Protein AF-A0A7S3D1P6-F1 (afdb_monomer)

Organism: NCBI:txid652834

Mean predicted aligned error: 8.52 Å

Secondary structure (DSSP, 8-state):
----HHHHHHHHHHHHH-TT--STT------GGGTTSHHHHHHHHHTTS---------SS-B--GGG-SSPBPPPHHHHHHHHHHHHHHHHHHTTHHHHS--

Radius of gyration: 15.68 Å; Cα contacts (8 Å, |Δi|>4): 72; chains: 1; bounding box: 40×29×43 Å

Sequence (102 aa):
FDANAKELQFLRQFDANAKEFSLQNSRFCADPTKAGTGRRALGDYLDPTPQCFTLEVSFFGVSDGLAQRVARPFTEDTYRSLGESLGRTFADNYKVKSKMQK

Structure (mmCIF, N/CA/C/O backbone):
data_AF-A0A7S3D1P6-F1
#
_entry.id   AF-A0A7S3D1P6-F1
#
loop_
_atom_site.group_PDB
_atom_site.id
_atom_site.type_symbol
_atom_site.label_atom_id
_atom_site.label_alt_id
_atom_site.label_comp_id
_atom_site.label_asym_id
_atom_site.label_entity_id
_atom_site.label_seq_id
_atom_site.pdbx_PDB_ins_code
_atom_site.Cartn_x
_atom_site.Cartn_y
_atom_site.Cartn_z
_atom_site.occupancy
_atom_site.B_iso_or_equiv
_atom_site.auth_seq_id
_atom_site.auth_comp_id
_atom_site.auth_asym_id
_atom_site.auth_atom_id
_atom_site.pdbx_PDB_model_num
ATOM 1 N N . PHE A 1 1 ? -10.187 16.047 0.548 1.00 42.62 1 PHE A N 1
ATOM 2 C CA . PHE A 1 1 ? -10.787 14.717 0.748 1.00 42.62 1 PHE A CA 1
ATOM 3 C C . PHE A 1 1 ? -9.944 14.037 1.798 1.00 42.62 1 PHE A C 1
ATOM 5 O O . PHE A 1 1 ? -8.825 13.644 1.491 1.00 42.62 1 PHE A O 1
ATOM 12 N N . ASP A 1 2 ? -10.425 14.009 3.036 1.00 47.69 2 ASP A N 1
ATOM 13 C CA . ASP A 1 2 ? -9.710 13.337 4.111 1.00 47.69 2 ASP A CA 1
ATOM 14 C C . ASP A 1 2 ? -10.024 11.855 3.993 1.00 47.69 2 ASP A C 1
ATOM 16 O O . ASP A 1 2 ? -11.129 11.417 4.311 1.00 47.69 2 ASP A O 1
ATOM 20 N N . ALA A 1 3 ? -9.064 11.074 3.497 1.00 58.53 3 ALA A N 1
ATOM 21 C CA . ALA A 1 3 ? -9.038 9.674 3.887 1.00 58.53 3 ALA A CA 1
ATOM 22 C C . ALA A 1 3 ? -9.178 9.629 5.414 1.00 58.53 3 ALA A C 1
ATOM 24 O O . ALA A 1 3 ? -8.574 10.446 6.122 1.00 58.53 3 ALA A O 1
ATOM 25 N N . ASN A 1 4 ? -10.025 8.730 5.915 1.00 74.88 4 ASN A N 1
ATOM 26 C CA . ASN A 1 4 ? -10.270 8.618 7.348 1.00 74.88 4 ASN A CA 1
ATOM 27 C C . ASN A 1 4 ? -8.909 8.504 8.056 1.00 74.88 4 ASN A C 1
ATOM 29 O O . ASN A 1 4 ? -8.006 7.833 7.554 1.00 74.88 4 ASN A O 1
ATOM 33 N N . ALA A 1 5 ? -8.735 9.148 9.213 1.00 80.88 5 ALA A N 1
ATOM 34 C CA . ALA A 1 5 ? -7.481 9.114 9.968 1.00 80.88 5 ALA A CA 1
ATOM 35 C C . ALA A 1 5 ? -6.892 7.692 10.110 1.00 80.88 5 ALA A C 1
ATOM 37 O O . ALA A 1 5 ? -5.675 7.522 10.042 1.00 80.88 5 ALA A O 1
ATOM 38 N N . LYS A 1 6 ? -7.748 6.666 10.226 1.00 81.62 6 LYS A N 1
ATOM 39 C CA . LYS A 1 6 ? -7.346 5.251 10.254 1.00 81.62 6 LYS A CA 1
ATOM 40 C C . LYS A 1 6 ? -6.816 4.737 8.911 1.00 81.62 6 LYS A C 1
ATOM 42 O O . LYS A 1 6 ? -5.906 3.917 8.895 1.00 81.62 6 LYS A O 1
ATOM 47 N N . GLU A 1 7 ? -7.391 5.160 7.788 1.00 85.19 7 GLU A N 1
ATOM 48 C CA . GLU A 1 7 ? -6.928 4.769 6.448 1.00 85.19 7 GLU A CA 1
ATOM 49 C C . GLU A 1 7 ? -5.574 5.411 6.150 1.00 85.19 7 GLU A C 1
ATOM 51 O O . GLU A 1 7 ? -4.644 4.737 5.714 1.00 85.19 7 GLU A O 1
ATOM 56 N N . LEU A 1 8 ? -5.432 6.702 6.471 1.00 88.50 8 LEU A N 1
ATOM 57 C CA . LEU A 1 8 ? -4.158 7.411 6.355 1.00 88.50 8 LEU A CA 1
ATOM 58 C C . LEU A 1 8 ? -3.079 6.800 7.246 1.00 88.50 8 LEU A C 1
ATOM 60 O O . LEU A 1 8 ? -1.924 6.730 6.836 1.00 88.50 8 LEU A O 1
ATOM 64 N N . GLN A 1 9 ? -3.433 6.357 8.453 1.00 90.00 9 GLN A N 1
ATOM 65 C CA . GLN A 1 9 ? -2.495 5.677 9.338 1.00 90.00 9 GLN A CA 1
ATOM 66 C C . GLN A 1 9 ? -1.965 4.384 8.711 1.00 90.00 9 GLN A C 1
ATOM 68 O O . GLN A 1 9 ? -0.749 4.207 8.659 1.00 90.00 9 GLN A O 1
ATOM 73 N N . PHE A 1 10 ? -2.852 3.527 8.197 1.00 91.44 10 PHE A N 1
ATOM 74 C CA . PHE A 1 10 ? -2.454 2.287 7.530 1.00 91.44 10 PHE A CA 1
ATOM 75 C C . PHE A 1 10 ? -1.529 2.564 6.339 1.00 91.44 10 PHE A C 1
ATOM 77 O O . PHE A 1 10 ? -0.457 1.973 6.227 1.00 91.44 10 PHE A O 1
ATOM 84 N N . LEU A 1 11 ? -1.902 3.514 5.479 1.00 92.56 11 LEU A N 1
ATOM 85 C CA . LEU A 1 11 ? -1.115 3.852 4.296 1.00 92.56 11 LEU A CA 1
ATOM 86 C C . LEU A 1 11 ? 0.255 4.452 4.64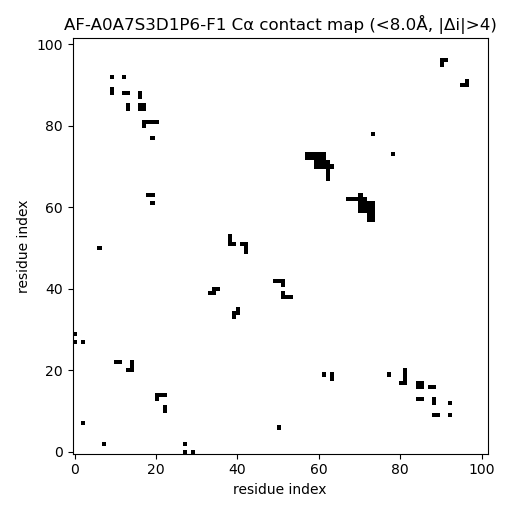4 1.00 92.56 11 LEU A C 1
ATOM 88 O O . LEU A 1 11 ? 1.232 4.141 3.974 1.00 92.56 11 LEU A O 1
ATOM 92 N N . ARG A 1 12 ? 0.358 5.257 5.711 1.00 93.06 12 ARG A N 1
ATOM 93 C CA . ARG A 1 12 ? 1.650 5.766 6.214 1.00 93.06 12 ARG A CA 1
ATOM 94 C C . ARG A 1 12 ? 2.546 4.650 6.741 1.00 93.06 12 ARG A C 1
ATOM 96 O O . ARG A 1 12 ? 3.751 4.684 6.531 1.00 93.06 12 ARG A O 1
ATOM 103 N N . GLN A 1 13 ? 1.973 3.667 7.432 1.00 93.50 13 GLN A N 1
ATOM 104 C CA . GLN A 1 13 ? 2.730 2.497 7.875 1.00 93.50 13 GLN A CA 1
ATOM 105 C C . GLN A 1 13 ? 3.180 1.648 6.685 1.00 93.50 13 GLN A C 1
ATOM 107 O O . GLN A 1 13 ? 4.298 1.144 6.685 1.00 93.50 13 GLN A O 1
ATOM 112 N N . PHE A 1 14 ? 2.340 1.521 5.654 1.00 94.94 14 PHE A N 1
ATOM 113 C CA . PHE A 1 14 ? 2.713 0.809 4.439 1.00 94.94 14 PHE A CA 1
ATOM 114 C C . PHE A 1 14 ? 3.857 1.494 3.693 1.00 94.94 14 PHE A C 1
ATOM 116 O O . PHE A 1 14 ? 4.819 0.822 3.344 1.00 94.94 14 PHE A O 1
ATOM 123 N N . ASP A 1 15 ? 3.806 2.818 3.559 1.00 93.81 15 ASP A N 1
ATOM 124 C CA . ASP A 1 15 ? 4.878 3.651 2.995 1.00 93.81 15 ASP A CA 1
ATOM 125 C C . ASP A 1 15 ? 6.206 3.508 3.748 1.00 93.81 15 ASP A C 1
ATOM 127 O O . ASP A 1 15 ? 7.266 3.426 3.139 1.00 93.81 15 ASP A O 1
ATOM 131 N N . ALA A 1 16 ? 6.162 3.381 5.076 1.00 92.81 16 ALA A N 1
ATOM 132 C CA . ALA A 1 16 ? 7.361 3.128 5.873 1.00 92.81 16 ALA A CA 1
ATOM 133 C C . ALA A 1 16 ? 7.921 1.700 5.702 1.00 92.81 16 ALA A C 1
ATOM 135 O O . ALA A 1 16 ? 9.122 1.482 5.872 1.00 92.81 16 ALA A O 1
ATOM 136 N N . ASN A 1 17 ? 7.062 0.724 5.397 1.00 93.50 17 ASN A N 1
ATOM 137 C CA . ASN A 1 17 ? 7.423 -0.693 5.331 1.00 93.50 17 ASN A CA 1
ATOM 138 C C . ASN A 1 17 ? 7.797 -1.171 3.918 1.00 93.50 17 ASN A C 1
ATOM 140 O O . ASN A 1 17 ? 8.538 -2.148 3.790 1.00 93.50 17 ASN A O 1
ATOM 144 N N . ALA A 1 18 ? 7.270 -0.545 2.866 1.00 93.44 18 ALA A N 1
ATOM 145 C CA . ALA A 1 18 ? 7.434 -0.965 1.477 1.00 93.44 18 ALA A CA 1
ATOM 146 C C . ALA A 1 18 ? 8.192 0.099 0.681 1.00 93.44 18 ALA A C 1
ATOM 148 O O . ALA A 1 18 ? 7.690 1.198 0.473 1.00 93.44 18 ALA A O 1
ATOM 149 N N . LYS A 1 19 ? 9.381 -0.251 0.186 1.00 88.94 19 LYS A N 1
ATOM 150 C CA . LYS A 1 19 ? 10.224 0.667 -0.600 1.00 88.94 19 LYS A CA 1
ATOM 151 C C . LYS A 1 19 ? 9.607 0.994 -1.959 1.00 88.94 19 LYS A C 1
ATOM 153 O O . LYS A 1 19 ? 9.873 2.037 -2.539 1.00 88.94 19 LYS A O 1
ATOM 15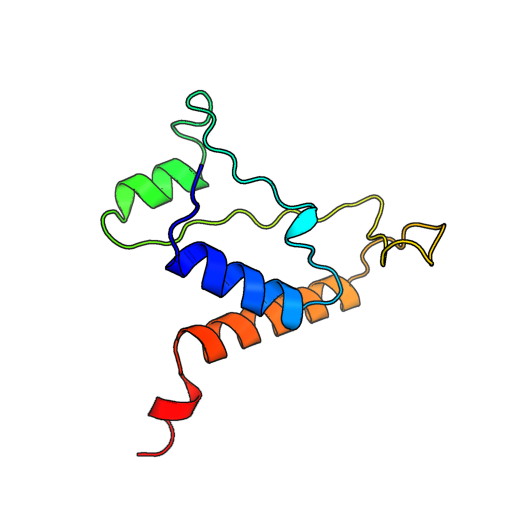8 N N . GLU A 1 20 ? 8.810 0.073 -2.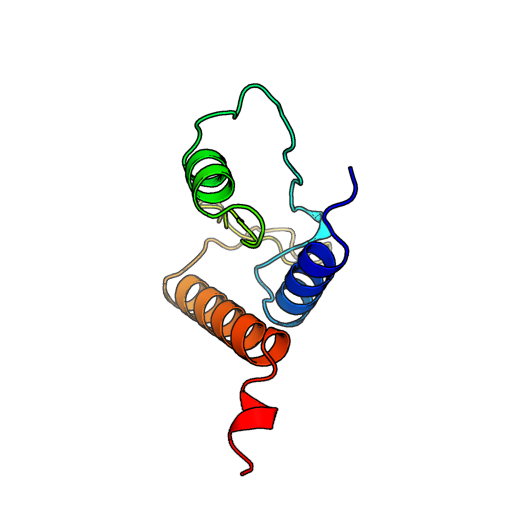481 1.00 88.12 20 GLU A N 1
ATOM 159 C CA . GLU A 1 20 ? 8.184 0.151 -3.792 1.00 88.12 20 GLU A CA 1
ATOM 160 C C . GLU A 1 20 ? 6.831 0.882 -3.758 1.00 88.12 20 GLU A C 1
ATOM 162 O O . GLU A 1 20 ? 6.261 1.177 -4.810 1.00 88.12 20 GLU A O 1
ATOM 167 N N . PHE A 1 21 ? 6.303 1.166 -2.563 1.00 90.88 21 PHE A N 1
ATOM 168 C CA . PHE A 1 21 ? 5.070 1.923 -2.379 1.00 90.88 21 PHE A CA 1
ATOM 169 C C . PHE A 1 21 ? 5.378 3.408 -2.162 1.00 90.88 21 PHE A C 1
ATOM 171 O O . PHE A 1 21 ? 6.415 3.772 -1.621 1.00 90.88 21 PHE A O 1
ATOM 178 N N . SER A 1 22 ? 4.463 4.274 -2.598 1.00 88.69 22 SER A N 1
ATOM 179 C CA . SER A 1 22 ? 4.565 5.711 -2.363 1.00 88.69 22 SER A CA 1
ATOM 180 C C . SER A 1 22 ? 3.202 6.299 -2.034 1.00 88.69 22 SER A C 1
ATOM 182 O O . SER A 1 22 ? 2.308 6.387 -2.885 1.00 88.69 22 SER A O 1
ATOM 184 N N . LEU A 1 23 ? 3.058 6.778 -0.803 1.00 89.12 23 LEU A N 1
ATOM 185 C CA . LEU A 1 23 ? 1.870 7.494 -0.361 1.00 89.12 23 LEU A CA 1
ATOM 186 C C . LEU A 1 23 ? 1.711 8.822 -1.108 1.00 89.12 23 LEU A C 1
ATOM 188 O O . LEU A 1 23 ? 0.597 9.196 -1.467 1.00 89.12 23 LEU A O 1
ATOM 192 N N . GLN A 1 24 ? 2.815 9.515 -1.395 1.00 86.56 24 GLN A N 1
ATOM 193 C CA . GLN A 1 24 ? 2.794 10.786 -2.122 1.00 86.56 24 GLN A CA 1
ATOM 194 C C . GLN A 1 24 ? 2.249 10.634 -3.551 1.00 86.56 24 GLN A C 1
ATOM 196 O O . GLN A 1 24 ? 1.542 11.516 -4.035 1.00 86.56 24 GLN A O 1
ATOM 201 N N . ASN A 1 25 ? 2.547 9.511 -4.210 1.00 83.12 25 ASN A N 1
ATOM 202 C CA . ASN A 1 25 ? 2.063 9.212 -5.560 1.00 83.12 25 ASN A CA 1
ATOM 203 C C . ASN A 1 25 ? 0.717 8.465 -5.572 1.00 83.12 25 ASN A C 1
ATOM 205 O O . ASN A 1 25 ? 0.196 8.139 -6.641 1.00 83.12 25 ASN A O 1
ATOM 209 N N . SER A 1 26 ? 0.131 8.199 -4.402 1.00 85.06 26 SER A N 1
ATOM 210 C CA . SER A 1 26 ? -1.156 7.516 -4.283 1.00 85.06 26 SER A CA 1
ATOM 211 C C . SER A 1 26 ? -2.326 8.463 -4.544 1.00 85.06 26 SER A C 1
ATOM 213 O O . SER A 1 26 ? -2.324 9.631 -4.155 1.00 85.06 26 SER A O 1
ATOM 215 N N . ARG A 1 27 ? -3.379 7.949 -5.191 1.00 81.50 27 ARG A N 1
ATOM 216 C CA . ARG A 1 27 ? -4.601 8.714 -5.470 1.00 81.50 27 ARG A CA 1
ATOM 217 C C . ARG A 1 27 ? -5.738 8.312 -4.542 1.00 81.50 27 ARG A C 1
ATOM 219 O O . ARG A 1 27 ? -6.258 7.203 -4.619 1.00 81.50 27 ARG A O 1
ATOM 226 N N . PHE A 1 28 ? -6.226 9.276 -3.771 1.00 76.50 28 PHE A N 1
ATOM 227 C CA . PHE A 1 28 ? -7.477 9.158 -3.026 1.00 76.50 28 PHE A CA 1
ATOM 228 C C . PHE A 1 28 ? -8.654 9.454 -3.960 1.00 76.50 28 PHE A C 1
ATOM 230 O O . PHE A 1 28 ? -9.132 10.582 -4.071 1.00 76.50 28 PHE A O 1
ATOM 237 N N . CYS A 1 29 ? -9.070 8.446 -4.732 1.00 66.38 29 CYS A N 1
ATOM 238 C CA . CYS A 1 29 ? -10.104 8.622 -5.746 1.00 66.38 29 CYS A CA 1
ATOM 239 C C . CYS A 1 29 ? -11.508 8.529 -5.127 1.00 66.38 29 CYS A C 1
ATOM 241 O O . CYS A 1 29 ? -12.018 7.436 -4.863 1.00 66.38 29 CYS A O 1
ATOM 243 N N . ALA A 1 30 ? -12.131 9.694 -4.941 1.00 62.59 30 ALA A N 1
ATOM 244 C CA . ALA A 1 30 ? -13.526 9.839 -4.529 1.00 62.59 30 ALA A CA 1
ATOM 245 C C . ALA A 1 30 ? -14.497 10.060 -5.700 1.00 62.59 30 ALA A C 1
ATOM 247 O O . ALA A 1 30 ? -15.691 10.230 -5.477 1.00 62.59 30 ALA A O 1
ATOM 248 N N . ASP A 1 31 ? -14.017 9.959 -6.941 1.00 66.81 31 ASP A N 1
ATOM 249 C CA . ASP A 1 31 ? -14.791 10.194 -8.164 1.00 66.81 31 ASP A CA 1
ATOM 250 C C . ASP A 1 31 ? -16.141 9.443 -8.164 1.00 66.81 31 ASP A C 1
ATOM 252 O O . ASP A 1 31 ? -16.137 8.207 -8.191 1.00 66.81 31 ASP A O 1
ATOM 256 N N . PRO A 1 32 ? -17.291 10.138 -8.102 1.00 65.62 32 PRO A N 1
ATOM 257 C CA . PRO A 1 32 ? -18.611 9.516 -8.017 1.00 65.62 32 PRO A CA 1
ATOM 258 C C . PRO A 1 32 ? -18.915 8.599 -9.209 1.00 65.62 32 PRO A C 1
ATOM 260 O O . PRO A 1 32 ? -19.632 7.620 -9.032 1.00 65.62 32 PRO A O 1
ATOM 263 N N . THR A 1 33 ? -18.290 8.818 -10.370 1.00 71.06 33 THR A N 1
ATOM 264 C CA . THR A 1 33 ? -18.458 7.968 -11.564 1.00 71.06 33 THR A CA 1
ATOM 265 C C . THR A 1 33 ? -17.894 6.554 -11.389 1.00 71.06 33 THR A C 1
ATOM 267 O O . THR A 1 33 ? -18.233 5.653 -12.148 1.00 71.06 33 THR A O 1
ATOM 270 N N . LYS A 1 34 ? -17.079 6.326 -10.349 1.00 64.88 34 LYS A N 1
ATOM 271 C CA . LYS A 1 34 ? -16.580 4.997 -9.964 1.00 64.88 34 LYS A CA 1
ATOM 272 C C . LYS A 1 34 ? -17.516 4.233 -9.023 1.00 64.88 34 LYS A C 1
ATOM 274 O O . LYS A 1 34 ? -17.114 3.192 -8.495 1.00 64.88 34 LYS A O 1
ATOM 279 N N . ALA A 1 35 ? -18.724 4.737 -8.759 1.00 59.97 35 ALA A N 1
ATOM 280 C CA . ALA A 1 35 ? -19.770 3.975 -8.075 1.00 59.97 35 ALA A CA 1
ATOM 281 C C . ALA A 1 35 ? -20.001 2.632 -8.797 1.00 59.97 35 ALA A C 1
ATOM 283 O O . ALA A 1 35 ? -20.035 2.587 -10.023 1.00 59.97 35 ALA A O 1
ATOM 284 N N . GLY A 1 36 ? -20.064 1.527 -8.048 1.00 59.00 36 GLY A N 1
ATOM 285 C CA . GLY A 1 36 ? -20.190 0.177 -8.619 1.00 59.00 36 GLY A CA 1
ATOM 286 C C . GLY A 1 36 ? -18.889 -0.474 -9.117 1.00 59.00 36 GLY A C 1
ATOM 287 O O . GLY A 1 36 ? -18.911 -1.632 -9.520 1.00 59.00 36 GLY A O 1
ATOM 288 N N . THR A 1 37 ? -17.734 0.203 -9.051 1.00 70.06 37 THR A N 1
ATOM 289 C CA . THR A 1 37 ? -16.432 -0.473 -9.238 1.00 70.06 37 THR A CA 1
ATOM 290 C C . THR A 1 37 ? -16.153 -1.423 -8.071 1.00 70.06 37 THR A C 1
ATOM 292 O O . THR A 1 37 ? -16.574 -1.147 -6.949 1.00 70.06 37 THR A O 1
ATOM 295 N N . GLY A 1 38 ? -15.423 -2.523 -8.306 1.00 73.56 38 GLY A N 1
ATOM 296 C CA . GLY A 1 38 ? -15.267 -3.618 -7.332 1.00 73.56 38 GLY A CA 1
ATOM 297 C C . GLY A 1 38 ? -14.902 -3.171 -5.910 1.00 73.56 38 GLY A C 1
ATOM 298 O O . GLY A 1 38 ? -15.514 -3.631 -4.952 1.00 73.56 38 GLY A O 1
ATOM 299 N N . ARG A 1 39 ? -13.989 -2.195 -5.766 1.00 76.50 39 ARG A N 1
ATOM 300 C CA . ARG A 1 39 ? -13.628 -1.609 -4.461 1.00 76.50 39 ARG A CA 1
ATOM 301 C C . ARG A 1 39 ? -14.824 -0.969 -3.747 1.00 76.50 39 ARG A C 1
ATOM 303 O O . ARG A 1 39 ? -14.969 -1.148 -2.545 1.00 76.50 39 ARG A O 1
ATOM 310 N N . ARG A 1 40 ? -15.643 -0.191 -4.464 1.00 73.19 40 ARG A N 1
ATOM 311 C CA . ARG A 1 40 ? -16.794 0.514 -3.882 1.00 73.19 40 ARG A CA 1
ATOM 312 C C . ARG A 1 40 ? -17.956 -0.417 -3.627 1.00 73.19 40 ARG A C 1
ATOM 314 O O . ARG A 1 40 ? -18.489 -0.380 -2.539 1.00 73.19 40 ARG A O 1
ATOM 321 N N . ALA A 1 41 ? -18.266 -1.303 -4.569 1.00 75.56 41 ALA A N 1
ATOM 322 C CA . ALA A 1 41 ? -19.302 -2.307 -4.361 1.00 75.56 41 ALA A CA 1
ATOM 323 C C . ALA A 1 41 ? -19.013 -3.164 -3.114 1.00 75.56 41 ALA A C 1
ATOM 325 O O . ALA A 1 41 ? -19.906 -3.398 -2.307 1.00 75.56 41 ALA A O 1
ATOM 326 N N . LEU A 1 42 ? -17.754 -3.581 -2.919 1.00 74.06 42 LEU A N 1
ATOM 327 C CA . LEU A 1 42 ? -17.343 -4.320 -1.725 1.00 74.06 42 LEU A CA 1
ATOM 328 C C . LEU A 1 42 ? -17.364 -3.452 -0.457 1.00 74.06 42 LEU A C 1
ATOM 330 O O . LEU A 1 42 ? -17.788 -3.933 0.589 1.00 74.06 42 LEU A O 1
ATOM 334 N N . GLY A 1 43 ? -16.916 -2.197 -0.548 1.00 75.56 43 GLY A N 1
ATOM 335 C CA . GLY A 1 43 ? -16.969 -1.245 0.563 1.00 75.56 43 GLY A CA 1
ATOM 336 C C . GLY A 1 43 ? -18.398 -0.976 1.031 1.00 75.56 43 GLY A C 1
ATOM 337 O O . GLY A 1 43 ? -18.670 -1.100 2.217 1.00 75.56 43 GLY A O 1
ATOM 338 N N . ASP A 1 44 ? -19.306 -0.711 0.093 1.00 74.31 44 ASP A N 1
ATOM 339 C CA . ASP A 1 44 ? -20.725 -0.452 0.345 1.00 74.31 44 ASP A CA 1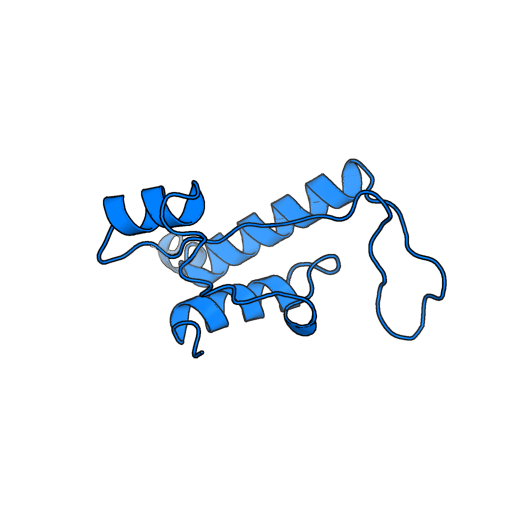
ATOM 340 C C . ASP A 1 44 ? -21.426 -1.696 0.924 1.00 74.31 44 ASP A C 1
ATOM 342 O O . ASP A 1 44 ? -22.279 -1.576 1.796 1.00 74.31 44 ASP A O 1
ATOM 346 N N . TYR A 1 45 ? -21.059 -2.906 0.476 1.00 76.62 45 TYR A N 1
ATOM 347 C CA . TYR A 1 45 ? -21.627 -4.157 0.999 1.00 76.62 45 TYR A CA 1
ATOM 348 C C . TYR A 1 45 ? -21.159 -4.488 2.423 1.00 76.62 45 TYR A C 1
ATOM 350 O O . TYR A 1 45 ? -21.902 -5.083 3.201 1.00 76.62 45 TYR A O 1
ATOM 358 N N . LEU A 1 46 ? -19.911 -4.152 2.752 1.00 76.75 46 LEU A N 1
ATOM 359 C CA . LEU A 1 46 ? -19.298 -4.471 4.041 1.00 76.75 46 LEU A CA 1
ATOM 360 C C . LEU A 1 46 ? -19.429 -3.326 5.073 1.00 76.75 46 LEU A C 1
ATOM 362 O O . LEU A 1 46 ? -18.983 -3.499 6.207 1.00 76.75 46 LEU A O 1
ATOM 366 N N . ASP A 1 47 ? -20.027 -2.187 4.697 1.00 64.88 47 ASP A N 1
ATOM 367 C CA . ASP A 1 47 ? -20.298 -0.996 5.527 1.00 64.88 47 ASP A CA 1
ATOM 368 C C . ASP A 1 47 ? -20.968 -1.370 6.875 1.00 64.88 47 ASP A C 1
ATOM 370 O O . ASP A 1 47 ? -21.837 -2.249 6.888 1.00 64.88 47 ASP A O 1
ATOM 374 N N . PRO A 1 48 ? -20.588 -0.784 8.042 1.00 61.84 48 PRO A N 1
ATOM 375 C CA . PRO A 1 48 ? -19.922 0.513 8.263 1.00 61.84 48 PRO A CA 1
ATOM 376 C C . PRO A 1 48 ? -18.394 0.508 8.475 1.00 61.84 48 PRO A C 1
ATOM 378 O O . PRO A 1 48 ? -17.816 1.523 8.871 1.00 61.84 48 PRO A O 1
ATOM 381 N N . THR A 1 49 ? -17.717 -0.632 8.334 1.00 66.06 49 THR A N 1
ATOM 382 C CA . THR A 1 49 ? -16.366 -0.836 8.903 1.00 66.06 49 THR A CA 1
ATOM 383 C C . THR A 1 49 ? -15.167 -1.064 7.964 1.00 66.06 49 THR A C 1
ATOM 385 O O . THR A 1 49 ? -14.043 -0.927 8.463 1.00 66.06 49 THR A O 1
ATOM 388 N N . PRO A 1 50 ? -15.285 -1.415 6.671 1.00 72.00 50 PRO A N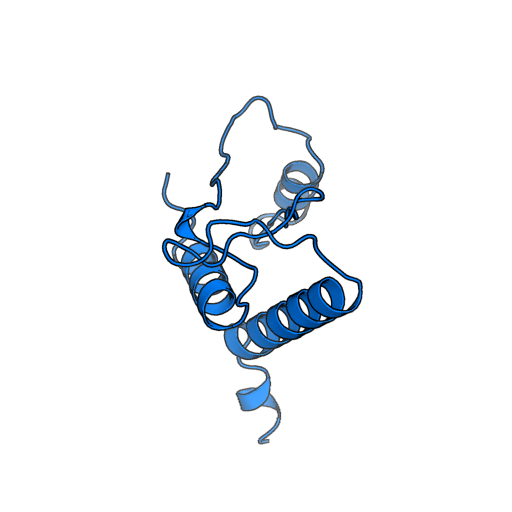 1
ATOM 389 C CA . PRO A 1 50 ? -14.158 -1.907 5.890 1.00 72.00 50 PRO A CA 1
ATOM 390 C C . PRO A 1 50 ? -13.314 -0.750 5.346 1.00 72.00 50 PRO A C 1
ATOM 392 O O . PRO A 1 50 ? -13.815 0.219 4.784 1.00 72.00 50 PRO A O 1
ATOM 395 N N . GLN A 1 51 ? -11.995 -0.880 5.460 1.00 79.44 51 GLN A N 1
ATOM 396 C CA . GLN A 1 51 ? -11.066 -0.028 4.722 1.00 79.44 51 GLN A CA 1
ATOM 397 C C . GLN A 1 51 ? -10.771 -0.698 3.382 1.00 79.44 51 GLN A C 1
ATOM 399 O O . GLN A 1 51 ? -10.109 -1.735 3.334 1.00 79.44 51 GLN A O 1
ATOM 404 N N . CYS A 1 52 ? -11.285 -0.129 2.292 1.00 82.00 52 CYS A N 1
ATOM 405 C CA . CYS A 1 52 ? -11.166 -0.720 0.961 1.00 82.00 52 CYS A CA 1
ATOM 406 C C . CYS A 1 52 ? -10.168 0.056 0.097 1.00 82.00 52 CYS A C 1
ATOM 408 O O . CYS A 1 52 ? -10.438 1.177 -0.346 1.00 82.00 52 CYS A O 1
ATOM 410 N N . PHE A 1 53 ? -9.040 -0.588 -0.207 1.00 84.94 53 PHE A N 1
ATOM 411 C CA . PHE A 1 53 ? -7.976 -0.051 -1.053 1.00 84.94 53 PHE A CA 1
ATOM 412 C C . PHE A 1 53 ? -7.867 -0.819 -2.373 1.00 84.94 53 PHE A C 1
ATOM 414 O O . PHE A 1 53 ? -8.252 -1.982 -2.473 1.00 84.94 53 PHE A O 1
ATOM 421 N N . THR A 1 54 ? -7.302 -0.161 -3.381 1.00 86.50 54 THR A N 1
ATOM 422 C CA . THR A 1 54 ? -6.798 -0.806 -4.596 1.00 86.50 54 THR A CA 1
ATOM 423 C C . THR A 1 54 ? -5.298 -0.552 -4.633 1.00 86.50 54 THR A C 1
ATOM 425 O O . THR A 1 54 ? -4.883 0.602 -4.533 1.00 86.50 54 THR A O 1
ATOM 428 N N . LEU A 1 55 ? -4.498 -1.616 -4.724 1.00 89.75 55 LEU A N 1
ATOM 429 C CA . LEU A 1 55 ? -3.047 -1.521 -4.851 1.00 89.75 55 LEU A CA 1
ATOM 430 C C . LEU A 1 55 ? -2.674 -1.678 -6.324 1.00 89.75 55 LEU A C 1
ATOM 432 O O . LEU A 1 55 ? -2.835 -2.751 -6.896 1.00 89.75 55 LEU A O 1
ATOM 436 N N . GLU A 1 56 ? -2.203 -0.589 -6.919 1.00 87.38 56 GLU A N 1
ATOM 437 C CA . GLU A 1 56 ? -1.776 -0.528 -8.315 1.00 87.38 56 GLU A CA 1
ATOM 438 C C . GLU A 1 56 ? -0.249 -0.618 -8.384 1.00 87.38 56 GLU A C 1
ATOM 440 O O . GLU A 1 56 ? 0.458 -0.009 -7.579 1.00 87.38 56 GLU A O 1
ATOM 445 N N . VAL A 1 57 ? 0.260 -1.347 -9.372 1.00 87.25 57 VAL A N 1
ATOM 446 C CA . VAL A 1 57 ? 1.694 -1.548 -9.620 1.00 87.25 57 VAL A CA 1
ATOM 447 C C . VAL A 1 57 ? 1.992 -1.261 -11.087 1.00 87.25 57 VAL A C 1
ATOM 449 O O . VAL A 1 57 ? 1.205 -1.582 -11.975 1.00 87.25 57 VAL A O 1
ATOM 452 N N . SER A 1 58 ? 3.128 -0.625 -11.355 1.00 83.19 58 SER A N 1
ATOM 453 C CA . SER A 1 58 ? 3.509 -0.220 -12.709 1.00 83.19 58 SER A CA 1
ATOM 454 C C . SER A 1 58 ? 4.235 -1.347 -13.439 1.00 83.19 58 SER A C 1
ATOM 456 O O . SER A 1 58 ? 5.271 -1.816 -12.974 1.00 83.19 58 SER A O 1
ATOM 458 N N . PHE A 1 59 ? 3.754 -1.712 -14.632 1.00 82.31 59 PHE A N 1
ATOM 459 C CA . PHE A 1 59 ? 4.481 -2.604 -15.546 1.00 82.31 59 PHE A CA 1
ATOM 460 C C . PHE A 1 59 ? 5.763 -1.968 -16.100 1.00 82.31 59 PHE A C 1
ATOM 462 O O . PHE A 1 59 ? 6.712 -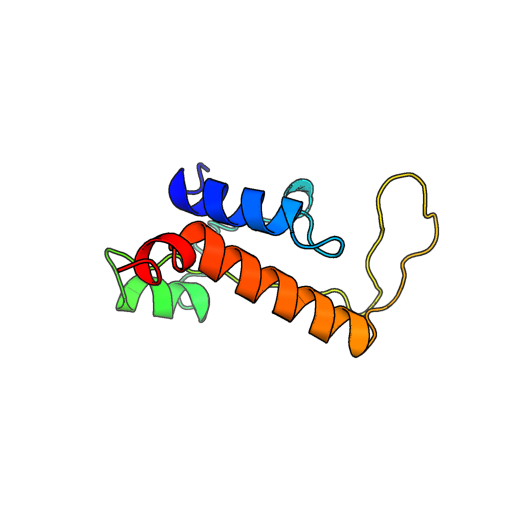2.674 -16.425 1.00 82.31 59 PHE A O 1
ATOM 469 N N . PHE A 1 60 ? 5.804 -0.636 -16.206 1.00 83.06 60 PHE A N 1
ATOM 470 C CA . PHE A 1 60 ? 6.989 0.084 -16.673 1.00 83.06 60 PHE A CA 1
ATOM 471 C C . PHE A 1 60 ? 8.088 0.121 -15.603 1.00 83.06 60 PHE A C 1
ATOM 473 O O . PHE A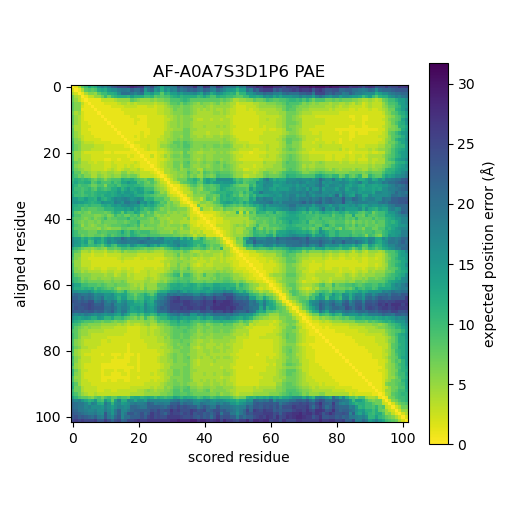 1 60 ? 9.273 0.047 -15.917 1.00 83.06 60 PHE A O 1
ATOM 480 N N . GLY A 1 61 ? 7.689 0.205 -14.333 1.00 80.19 61 GLY A N 1
ATOM 481 C CA . GLY A 1 61 ? 8.598 0.169 -13.198 1.00 80.19 61 GLY A CA 1
ATOM 482 C C . GLY A 1 61 ? 8.319 1.203 -12.119 1.00 80.19 61 GLY A C 1
ATOM 483 O O . GLY A 1 61 ? 7.446 2.064 -12.258 1.00 80.19 61 GLY A O 1
ATOM 484 N N . VAL A 1 62 ? 9.089 1.087 -11.040 1.00 77.56 62 VAL A N 1
ATOM 485 C CA . VAL A 1 62 ? 9.102 1.987 -9.886 1.00 77.56 62 VAL A CA 1
ATOM 486 C C . VAL A 1 62 ? 10.332 2.896 -9.936 1.00 77.56 62 VAL A C 1
ATOM 488 O O . VAL A 1 62 ? 11.416 2.480 -10.356 1.00 77.56 62 VAL A O 1
ATOM 491 N N . SER A 1 63 ? 10.156 4.146 -9.515 1.00 72.62 63 SER A N 1
ATOM 492 C CA . SER A 1 63 ? 11.231 5.133 -9.392 1.00 72.62 63 SER A CA 1
ATOM 493 C C . SER A 1 63 ? 11.452 5.439 -7.915 1.00 72.62 63 SER A C 1
ATOM 495 O O . SER A 1 63 ? 10.528 5.892 -7.245 1.00 72.62 63 SER A O 1
ATOM 497 N N . ASP A 1 64 ? 12.670 5.235 -7.421 1.00 66.19 64 ASP A N 1
ATOM 498 C CA . ASP A 1 64 ? 13.032 5.418 -6.006 1.00 66.19 64 ASP A CA 1
ATOM 499 C C . ASP A 1 64 ? 13.349 6.894 -5.668 1.00 66.19 64 ASP A C 1
ATOM 501 O O . ASP A 1 64 ? 14.400 7.249 -5.135 1.00 66.19 64 ASP A O 1
ATOM 505 N N . GLY A 1 65 ? 12.467 7.808 -6.084 1.00 63.47 65 GLY A N 1
ATOM 506 C CA . GLY A 1 65 ? 12.670 9.249 -5.919 1.00 63.47 65 GLY A CA 1
ATOM 507 C C . GLY A 1 65 ? 13.860 9.831 -6.708 1.00 63.47 65 GLY A C 1
ATOM 508 O O . GLY A 1 65 ? 14.410 9.214 -7.621 1.00 63.47 65 GLY A O 1
ATOM 509 N N . LEU A 1 66 ? 14.223 11.079 -6.374 1.00 53.78 66 LEU A N 1
ATOM 510 C CA . LEU A 1 66 ? 15.051 12.022 -7.159 1.00 53.78 66 LEU A CA 1
ATOM 511 C C . LEU A 1 66 ? 16.439 11.518 -7.622 1.00 53.78 66 LEU A C 1
ATOM 513 O O . LEU A 1 66 ? 17.054 12.161 -8.473 1.00 53.78 66 LEU A O 1
ATOM 517 N N . ALA A 1 67 ? 16.946 10.402 -7.092 1.00 55.12 67 ALA A N 1
ATOM 518 C CA . ALA A 1 67 ? 18.291 9.899 -7.381 1.00 55.12 67 ALA A CA 1
ATOM 519 C C . ALA A 1 67 ? 18.353 8.900 -8.555 1.00 55.12 67 ALA A C 1
ATOM 521 O O . ALA A 1 67 ? 19.403 8.758 -9.185 1.00 55.12 67 ALA A O 1
ATOM 522 N N . GLN A 1 68 ? 17.249 8.226 -8.894 1.00 55.78 68 GLN A N 1
ATOM 523 C CA . GLN A 1 68 ? 17.236 7.171 -9.910 1.00 55.78 68 GLN A CA 1
ATOM 524 C C . GLN A 1 68 ? 16.535 7.666 -11.186 1.00 55.78 68 GLN A C 1
ATOM 526 O O . GLN A 1 68 ? 15.314 7.650 -11.294 1.00 55.78 68 GLN A O 1
ATOM 531 N N . ARG A 1 69 ? 17.311 8.093 -12.194 1.00 59.06 69 ARG A N 1
ATOM 532 C CA . ARG A 1 69 ? 16.777 8.546 -13.501 1.00 59.06 69 ARG A CA 1
ATOM 533 C C . ARG A 1 69 ? 16.165 7.429 -14.362 1.00 59.06 69 ARG A C 1
ATOM 535 O O . ARG A 1 69 ? 15.645 7.713 -15.435 1.00 59.06 69 ARG A O 1
ATOM 542 N N . VAL A 1 70 ? 16.247 6.175 -13.920 1.00 67.69 70 VAL A N 1
ATOM 543 C CA . VAL A 1 70 ? 15.794 4.999 -14.670 1.00 67.69 70 VAL A CA 1
ATOM 544 C C . VAL A 1 70 ? 14.806 4.227 -13.807 1.00 67.69 70 VAL A C 1
ATOM 546 O O . VAL A 1 70 ? 15.180 3.732 -12.743 1.00 67.69 70 VAL A O 1
ATOM 549 N N . ALA A 1 71 ? 13.559 4.140 -14.271 1.00 77.25 71 ALA A N 1
ATOM 550 C CA . ALA A 1 71 ? 12.539 3.303 -13.654 1.00 77.25 71 ALA A CA 1
ATOM 551 C C . ALA A 1 71 ? 12.986 1.838 -13.700 1.00 77.25 71 ALA A C 1
ATOM 553 O O . ALA A 1 71 ? 13.475 1.362 -14.727 1.00 77.25 71 ALA A O 1
ATOM 554 N N . ARG A 1 72 ? 12.837 1.130 -12.580 1.00 83.00 72 ARG A N 1
ATOM 555 C CA . ARG A 1 72 ? 13.144 -0.299 -12.497 1.00 83.00 72 ARG A CA 1
ATOM 556 C C . ARG A 1 72 ? 11.851 -1.090 -12.644 1.00 83.00 72 ARG A C 1
ATOM 558 O O . ARG A 1 72 ? 10.967 -0.901 -11.807 1.00 83.00 72 ARG A O 1
ATOM 565 N N . PRO A 1 73 ? 11.715 -1.949 -13.668 1.00 88.06 73 PRO A N 1
ATOM 566 C CA . PRO A 1 73 ? 10.558 -2.825 -13.791 1.00 88.06 73 PRO A CA 1
ATOM 567 C C . PRO A 1 73 ? 10.374 -3.667 -12.530 1.00 88.06 73 PRO A C 1
ATOM 569 O O . PRO A 1 73 ? 11.358 -4.076 -11.908 1.00 88.06 73 PRO A O 1
ATOM 572 N N . PHE A 1 74 ? 9.122 -3.948 -12.175 1.00 89.75 74 PHE A N 1
ATOM 573 C CA . PHE A 1 74 ? 8.846 -4.942 -11.147 1.00 89.75 74 PHE A CA 1
ATOM 574 C C . PHE A 1 74 ? 9.303 -6.322 -11.633 1.00 89.75 74 PHE A C 1
ATOM 576 O O . PHE A 1 74 ? 9.002 -6.746 -12.749 1.00 89.75 74 PHE A O 1
ATOM 583 N N . THR A 1 75 ? 10.029 -7.024 -10.775 1.00 91.12 75 THR A N 1
ATOM 584 C CA . THR A 1 75 ? 10.351 -8.446 -10.895 1.00 91.12 75 THR A CA 1
ATOM 585 C C . THR A 1 75 ? 9.466 -9.269 -9.962 1.00 91.12 75 THR A C 1
ATOM 587 O O . THR A 1 75 ? 8.821 -8.732 -9.056 1.00 91.12 75 THR A O 1
ATOM 590 N N . GLU A 1 76 ? 9.478 -10.591 -10.129 1.00 92.44 76 GLU A N 1
ATOM 591 C CA . GLU A 1 76 ? 8.815 -11.514 -9.200 1.00 92.44 76 GLU A CA 1
ATOM 592 C C . GLU A 1 76 ? 9.220 -11.254 -7.739 1.00 92.44 76 GLU A C 1
ATOM 594 O O . GLU A 1 76 ? 8.364 -11.175 -6.857 1.00 92.44 76 GLU A O 1
ATOM 599 N N . ASP A 1 77 ? 10.511 -11.022 -7.491 1.00 92.06 77 ASP A N 1
ATOM 600 C CA . ASP A 1 77 ? 11.021 -10.740 -6.150 1.00 92.06 77 ASP A CA 1
ATOM 601 C C . ASP A 1 77 ? 10.486 -9.424 -5.584 1.00 92.06 77 ASP A C 1
ATOM 603 O O . ASP A 1 77 ? 10.138 -9.363 -4.406 1.00 92.06 77 ASP A O 1
ATOM 607 N N . THR A 1 78 ? 10.348 -8.379 -6.406 1.00 91.00 78 THR A N 1
ATOM 608 C CA . THR A 1 78 ? 9.749 -7.116 -5.940 1.00 91.00 78 THR A CA 1
ATOM 609 C C . THR A 1 78 ? 8.259 -7.254 -5.633 1.00 91.00 78 THR A C 1
ATOM 611 O O . THR A 1 78 ? 7.783 -6.654 -4.673 1.00 91.00 78 THR A O 1
ATOM 614 N N . TYR A 1 79 ? 7.520 -8.088 -6.376 1.00 92.62 79 TYR A N 1
ATOM 615 C CA . TYR A 1 79 ? 6.125 -8.392 -6.041 1.00 92.62 79 TYR A CA 1
ATOM 616 C C . TYR A 1 79 ? 6.020 -9.140 -4.713 1.00 92.6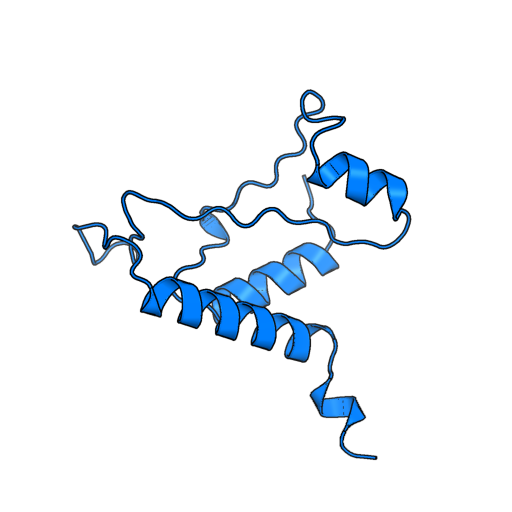2 79 TYR A C 1
ATOM 618 O O . TYR A 1 79 ? 5.167 -8.811 -3.885 1.00 92.62 79 TYR A O 1
ATOM 626 N N . ARG A 1 80 ? 6.910 -10.115 -4.489 1.00 94.31 80 ARG A N 1
ATOM 627 C CA . ARG A 1 80 ? 6.989 -10.864 -3.231 1.00 94.31 80 ARG A CA 1
ATOM 628 C C . ARG A 1 80 ? 7.317 -9.938 -2.057 1.00 94.31 80 ARG A C 1
ATOM 630 O O . ARG A 1 80 ? 6.565 -9.918 -1.089 1.00 94.31 80 ARG A O 1
ATOM 637 N N . SER A 1 81 ? 8.364 -9.124 -2.189 1.00 94.06 81 SER A N 1
ATOM 638 C CA . SER A 1 81 ? 8.788 -8.123 -1.197 1.00 94.06 81 SER A CA 1
ATOM 639 C C . SER A 1 81 ? 7.655 -7.152 -0.840 1.00 94.06 81 SER A C 1
ATOM 641 O O . SER A 1 81 ? 7.338 -6.966 0.335 1.00 94.06 81 SER A O 1
ATOM 643 N N . LEU A 1 82 ? 6.955 -6.605 -1.843 1.00 94.69 82 LEU A N 1
ATOM 644 C CA . LEU A 1 82 ? 5.812 -5.713 -1.628 1.00 94.69 82 LEU A CA 1
ATOM 645 C C . LEU A 1 82 ? 4.678 -6.402 -0.849 1.00 94.69 82 LEU A C 1
ATOM 647 O O . LEU A 1 82 ? 4.093 -5.806 0.059 1.00 94.69 82 LEU A O 1
ATOM 651 N N . GLY A 1 83 ? 4.381 -7.664 -1.178 1.00 95.31 83 GLY A N 1
ATOM 652 C CA . GLY A 1 83 ? 3.396 -8.479 -0.467 1.00 95.31 83 GLY A CA 1
ATOM 653 C C . GLY A 1 83 ? 3.790 -8.770 0.984 1.00 95.31 83 GLY A C 1
ATOM 654 O O . GLY A 1 83 ? 2.952 -8.667 1.883 1.00 95.31 83 GLY A O 1
ATOM 655 N N . GLU A 1 84 ? 5.065 -9.072 1.238 1.00 96.19 84 GLU A N 1
ATOM 656 C CA . GLU A 1 84 ? 5.603 -9.259 2.590 1.00 96.19 84 GLU A CA 1
ATOM 657 C C . GLU A 1 84 ? 5.469 -7.983 3.427 1.00 96.19 84 GLU A C 1
ATOM 659 O O . GLU A 1 84 ? 4.970 -8.034 4.555 1.00 96.19 84 GLU A O 1
ATOM 664 N N . SER A 1 85 ? 5.839 -6.829 2.865 1.00 96.50 85 SER A N 1
ATOM 665 C CA . SER A 1 85 ? 5.677 -5.533 3.524 1.00 96.50 85 SER A CA 1
ATOM 666 C C . SER A 1 85 ? 4.213 -5.211 3.810 1.00 96.50 85 SER A C 1
ATOM 668 O O . SER A 1 85 ? 3.903 -4.728 4.900 1.00 96.50 85 SER A O 1
ATOM 670 N N . LEU A 1 86 ? 3.296 -5.540 2.894 1.00 95.75 86 LEU A N 1
ATOM 671 C CA . LEU A 1 86 ? 1.858 -5.375 3.112 1.00 95.75 86 LEU A CA 1
ATOM 672 C C . LEU A 1 86 ? 1.361 -6.250 4.273 1.00 95.75 86 LEU A C 1
ATOM 674 O O . LEU A 1 86 ? 0.656 -5.765 5.160 1.00 95.75 86 LEU A O 1
ATOM 678 N N . GLY A 1 87 ? 1.771 -7.522 4.311 1.00 94.62 87 GLY A N 1
ATOM 679 C CA . GLY A 1 87 ? 1.466 -8.436 5.414 1.00 94.62 87 GLY A CA 1
ATOM 680 C C . GLY A 1 87 ? 2.001 -7.934 6.758 1.00 94.62 87 GLY A C 1
ATOM 681 O O . GLY A 1 87 ? 1.298 -7.980 7.771 1.00 94.62 87 GLY A O 1
ATOM 682 N N . ARG A 1 88 ? 3.218 -7.378 6.764 1.00 93.50 88 ARG A N 1
ATOM 683 C CA . ARG A 1 88 ? 3.826 -6.746 7.943 1.00 93.50 88 ARG A CA 1
ATOM 684 C C . ARG A 1 88 ? 3.009 -5.554 8.426 1.00 93.50 88 ARG A C 1
ATOM 686 O O . ARG A 1 88 ? 2.684 -5.485 9.609 1.00 93.50 88 ARG A O 1
ATOM 693 N N . THR A 1 89 ? 2.598 -4.680 7.510 1.00 94.44 89 THR A N 1
ATOM 694 C CA . THR A 1 89 ? 1.746 -3.532 7.831 1.00 94.44 89 THR A CA 1
ATOM 695 C C . THR A 1 89 ? 0.408 -3.963 8.414 1.00 94.44 89 THR A C 1
ATOM 697 O O . THR A 1 89 ? -0.035 -3.371 9.394 1.00 94.44 89 THR A O 1
ATOM 700 N N . PHE A 1 90 ? -0.224 -5.020 7.893 1.00 92.38 90 PHE A N 1
ATOM 701 C CA . PHE A 1 90 ? -1.429 -5.568 8.520 1.00 92.38 90 PHE A CA 1
ATOM 702 C C . PHE A 1 90 ? -1.164 -6.041 9.951 1.00 92.38 90 PHE A C 1
ATOM 704 O O . PHE A 1 90 ? -1.909 -5.678 10.864 1.00 92.38 90 PHE A O 1
ATOM 711 N N . ALA A 1 91 ? -0.100 -6.815 10.172 1.00 91.25 91 ALA A N 1
ATOM 712 C CA . ALA A 1 91 ? 0.241 -7.313 11.501 1.00 91.25 91 ALA A CA 1
ATOM 713 C C . ALA A 1 91 ? 0.492 -6.174 12.507 1.00 91.25 91 ALA A C 1
ATOM 715 O O . ALA A 1 91 ? 0.024 -6.248 13.649 1.00 91.25 91 ALA A O 1
ATOM 716 N N . ASP A 1 92 ? 1.186 -5.119 12.077 1.00 88.94 92 ASP A N 1
ATOM 717 C CA . ASP A 1 92 ? 1.494 -3.949 12.898 1.00 88.94 92 ASP A CA 1
ATOM 718 C C . ASP A 1 92 ? 0.238 -3.098 13.161 1.00 88.94 92 ASP A C 1
ATOM 720 O O . ASP A 1 92 ? -0.046 -2.751 14.311 1.00 88.94 92 ASP A O 1
ATOM 724 N N . ASN A 1 93 ? -0.574 -2.836 12.131 1.00 87.81 93 ASN A N 1
ATOM 725 C CA . ASN A 1 93 ? -1.808 -2.053 12.237 1.00 87.81 93 ASN A CA 1
ATOM 726 C C . ASN A 1 93 ? -2.855 -2.731 13.139 1.00 87.81 93 ASN A C 1
ATOM 728 O O . ASN A 1 93 ? -3.495 -2.075 13.961 1.00 87.81 93 ASN A O 1
ATOM 732 N N . TYR A 1 94 ? -2.992 -4.060 13.055 1.00 85.50 94 TYR A N 1
ATOM 733 C CA . TYR A 1 94 ? -3.897 -4.839 13.911 1.00 85.50 94 TYR A CA 1
ATOM 734 C C . TYR A 1 94 ? -3.284 -5.252 15.258 1.00 85.50 94 TYR A C 1
ATOM 736 O O . TYR A 1 94 ? -3.950 -5.929 16.050 1.00 85.50 94 TYR A O 1
ATOM 744 N N . LYS A 1 95 ? -2.042 -4.833 15.548 1.00 82.00 95 LYS A N 1
ATOM 745 C CA . LYS A 1 95 ? -1.323 -5.139 16.796 1.00 82.00 95 LYS A CA 1
ATOM 746 C C . LYS A 1 95 ? -1.250 -6.644 17.091 1.00 82.00 95 LYS A C 1
ATOM 748 O O . LYS A 1 95 ? -1.377 -7.075 18.238 1.00 82.00 95 LYS A O 1
ATOM 753 N N . VAL A 1 96 ? -1.057 -7.471 16.063 1.00 62.06 96 VAL A N 1
ATOM 754 C CA . VAL A 1 96 ? -1.084 -8.941 16.191 1.00 62.06 96 VAL A CA 1
ATOM 755 C C . VAL A 1 96 ? -0.008 -9.435 17.168 1.00 62.06 96 VAL A C 1
ATOM 757 O O . VAL A 1 96 ? -0.279 -10.300 17.998 1.00 62.06 96 VAL A O 1
ATOM 760 N N . LYS A 1 97 ? 1.173 -8.803 17.183 1.00 54.47 97 LYS A N 1
ATOM 761 C CA . LYS A 1 97 ? 2.264 -9.130 18.123 1.00 54.47 97 LYS A CA 1
ATOM 762 C C . LYS A 1 97 ? 1.918 -8.870 19.595 1.00 54.47 97 LYS A C 1
ATOM 764 O O . LYS A 1 97 ? 2.447 -9.548 20.466 1.00 54.47 97 LYS A O 1
ATOM 769 N N . SER A 1 98 ? 0.993 -7.952 19.884 1.00 53.28 98 SER A N 1
ATOM 770 C CA . SER A 1 98 ? 0.500 -7.682 21.244 1.00 53.28 98 SER A CA 1
ATOM 771 C C . SER A 1 98 ? -0.428 -8.781 21.770 1.00 53.28 98 SER A C 1
ATOM 773 O O . SER A 1 98 ? -0.627 -8.890 22.975 1.00 53.28 98 SER A O 1
ATOM 775 N N . LYS A 1 99 ? -1.033 -9.574 20.875 1.00 48.53 99 LYS A N 1
ATOM 776 C CA . LYS A 1 99 ? -2.004 -10.623 21.222 1.00 48.53 99 LYS A CA 1
ATOM 777 C C . LYS A 1 99 ? -1.380 -12.012 21.384 1.00 48.53 99 LYS A C 1
ATOM 779 O O . LYS A 1 99 ? -2.049 -12.892 21.905 1.00 48.53 99 LYS A O 1
ATOM 784 N N . MET A 1 100 ? -0.126 -12.198 20.966 1.00 51.28 100 MET A N 1
ATOM 785 C CA . MET A 1 100 ? 0.604 -13.472 21.071 1.00 51.28 100 MET A CA 1
ATOM 786 C C . MET A 1 100 ? 1.475 -13.590 22.336 1.00 51.28 100 MET A C 1
ATOM 788 O O . MET A 1 100 ? 2.095 -14.625 22.541 1.00 51.28 100 MET A O 1
ATOM 792 N N . GLN A 1 101 ? 1.535 -12.552 23.179 1.00 43.03 101 GLN A N 1
ATOM 793 C CA . GLN A 1 101 ? 2.248 -12.561 24.470 1.00 43.03 101 GLN A CA 1
ATOM 794 C C . GLN A 1 101 ? 1.322 -12.858 25.669 1.00 43.03 101 GLN A C 1
ATOM 796 O O . GLN A 1 101 ? 1.533 -12.322 26.755 1.00 43.03 101 GLN A O 1
ATOM 801 N N . LYS A 1 102 ? 0.275 -13.668 25.484 1.00 37.53 102 LYS A N 1
ATOM 802 C CA . LYS A 1 102 ? -0.584 -14.135 26.582 1.00 37.53 102 LYS A CA 1
ATOM 803 C C . LYS A 1 102 ? -0.405 -15.621 26.819 1.00 37.53 102 LYS A C 1
ATOM 805 O O . LYS A 1 102 ? -0.363 -16.350 25.806 1.00 37.53 102 LYS A O 1
#

Foldseek 3Di:
DDDPPLLVVLLVQLVVQAQQDDPVPDDPDPDPVCCPPPQNVVDVVVPDDDDGDDDDDDQLAGDSPDPDPHGDGDDPVSVVSSVVSNVVSVCVSVVVVVVVPD

pLDDT: mean 78.4, std 14.58, range [37.53, 96.5]

Solvent-accessible surface area (backbone atoms only — not comparable to full-atom values): 6445 Å² total; per-residue (Å²): 133,81,65,53,72,69,56,48,49,51,47,53,45,32,38,76,54,18,87,88,5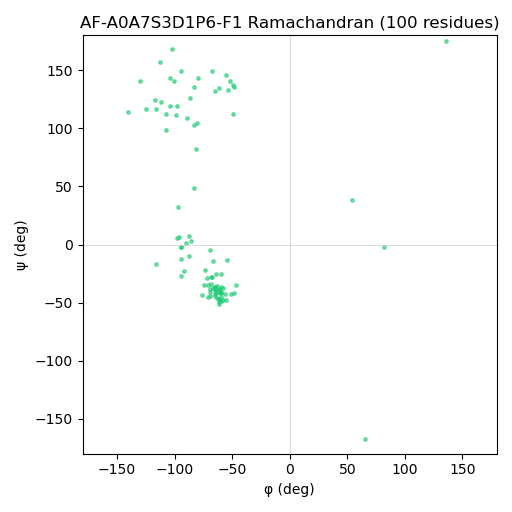0,54,63,89,80,52,79,88,80,76,60,72,88,52,65,74,38,72,58,46,45,52,30,67,71,52,56,97,72,61,87,69,79,83,92,84,80,53,83,75,29,51,60,79,54,100,82,45,96,60,60,44,55,69,47,74,65,53,54,51,52,47,50,52,23,50,54,49,34,50,40,61,74,70,42,49,75,74,69,70,78,117